Protein AF-A0A1Q8Q5B6-F1 (afdb_monomer)

Organism: NCBI:txid1714264

Secondary structure (DSSP, 8-state):
-EETTTTEE---STT-GGGSPPTT---EETTEES-SSS-----EEEEEE-TTS-EEEEEESSS-EEEEEEHHHHH-SSS-HHHHHHT-EEEEE--------

pLDDT: mean 85.92, std 14.35, range [30.59, 98.0]

InterPro domains:
  IPR011042 Six-bladed beta-propeller, TolB-like [G3DSA:2.120.10.30] (1-99)

Foldseek 3Di:
DADPVVRDDDDACVVQPQQWADPPQFDDDPNHGPDDPDGDTFGKDDWDAPPVRQKIWTGTPRFFWIKIAGVVLVPDPPNDRVNRSVRIDTDGTPDDPDDDD

Structure (mmCIF, N/CA/C/O backbone):
data_AF-A0A1Q8Q5B6-F1
#
_entry.id   AF-A0A1Q8Q5B6-F1
#
loop_
_atom_site.group_PDB
_atom_site.id
_atom_site.type_symbol
_atom_site.label_atom_id
_atom_site.label_alt_id
_atom_site.label_comp_id
_atom_site.label_asym_id
_atom_site.label_entity_id
_atom_site.label_seq_id
_atom_site.pdbx_PDB_ins_code
_atom_site.Cartn_x
_atom_site.Cartn_y
_atom_site.Cartn_z
_atom_site.occupancy
_atom_sit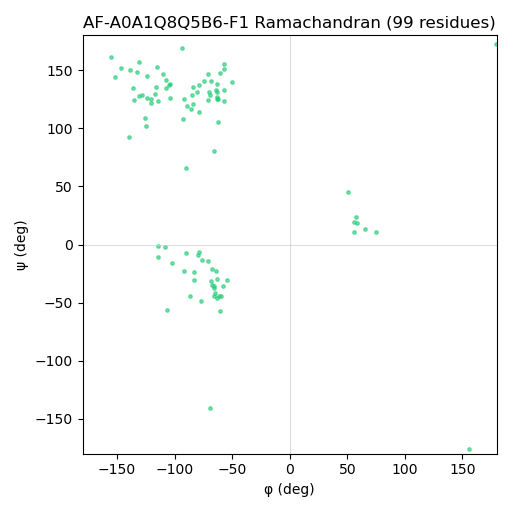e.B_iso_or_equiv
_atom_site.auth_seq_id
_atom_site.auth_comp_id
_atom_site.auth_asym_id
_atom_site.auth_atom_id
_atom_site.pdbx_PDB_model_num
ATOM 1 N N . MET A 1 1 ? -10.894 -2.709 2.391 1.00 93.12 1 MET A N 1
ATOM 2 C CA . MET A 1 1 ? -10.974 -2.860 3.858 1.00 93.12 1 MET A CA 1
ATOM 3 C C . MET A 1 1 ? -12.321 -3.435 4.239 1.00 93.12 1 MET A C 1
ATOM 5 O O . MET A 1 1 ? -13.343 -2.944 3.776 1.00 93.12 1 MET A O 1
ATOM 9 N N . TYR A 1 2 ? -12.329 -4.490 5.047 1.00 95.56 2 TYR A N 1
ATOM 10 C CA . TYR A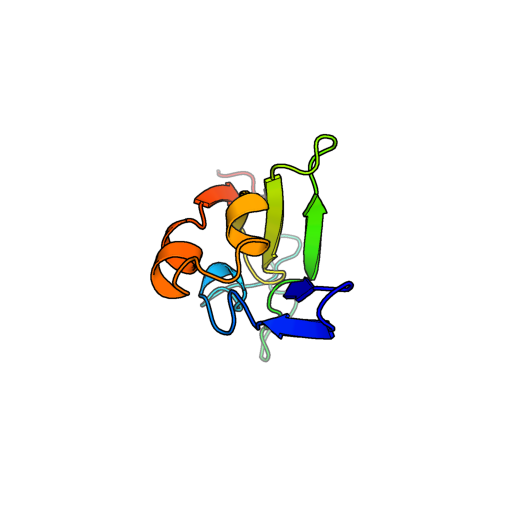 1 2 ? -13.556 -5.141 5.495 1.00 95.56 2 TYR A CA 1
ATOM 11 C C . TYR A 1 2 ? -13.594 -5.174 7.020 1.00 95.56 2 TYR A C 1
ATOM 13 O O . TYR A 1 2 ? -12.649 -5.630 7.660 1.00 95.56 2 TYR A O 1
ATOM 21 N N . ASN A 1 3 ? -14.677 -4.668 7.604 1.00 95.12 3 ASN A N 1
ATOM 22 C CA . ASN A 1 3 ? -14.900 -4.721 9.038 1.00 95.12 3 ASN A CA 1
ATOM 23 C C . ASN A 1 3 ? -15.705 -5.981 9.374 1.00 95.12 3 ASN A C 1
ATOM 25 O O . ASN A 1 3 ? -16.905 -6.057 9.117 1.00 95.12 3 ASN A O 1
ATOM 29 N N . MET A 1 4 ? -15.045 -6.962 9.990 1.00 94.81 4 MET A N 1
ATOM 30 C CA . MET A 1 4 ? -15.645 -8.261 10.312 1.00 94.81 4 MET A CA 1
ATOM 31 C C . MET A 1 4 ? -16.819 -8.177 11.298 1.00 94.81 4 MET A C 1
ATOM 33 O O . MET A 1 4 ? -17.710 -9.028 11.228 1.00 94.81 4 MET A O 1
ATOM 37 N N . LYS A 1 5 ? -16.820 -7.183 12.203 1.00 95.62 5 LYS A N 1
ATOM 38 C CA . LYS A 1 5 ? -17.852 -7.003 13.239 1.00 95.62 5 LYS A CA 1
ATOM 39 C C . LYS A 1 5 ? -19.121 -6.400 12.650 1.00 95.62 5 LYS A C 1
ATOM 41 O O . LYS A 1 5 ? -20.208 -6.911 12.875 1.00 95.62 5 LYS 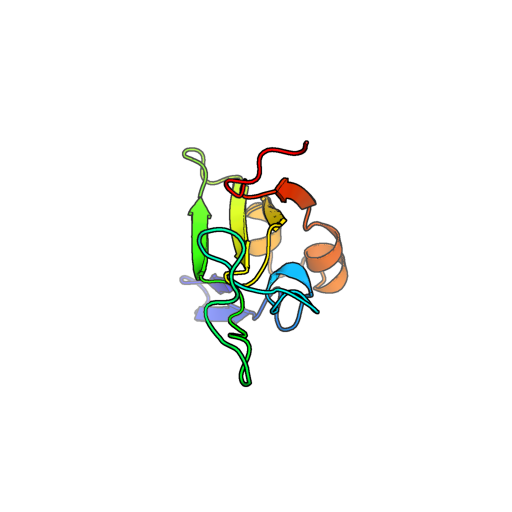A O 1
ATOM 46 N N . THR A 1 6 ? -18.971 -5.327 11.877 1.00 96.06 6 THR A N 1
ATOM 47 C CA . THR A 1 6 ? -20.108 -4.595 11.296 1.00 96.06 6 THR A CA 1
ATOM 48 C C . THR A 1 6 ? -20.519 -5.113 9.922 1.00 96.06 6 THR A C 1
ATOM 50 O O . THR A 1 6 ? -21.515 -4.649 9.377 1.00 96.06 6 THR A O 1
ATOM 53 N N . LYS A 1 7 ? -19.740 -6.035 9.340 1.00 96.75 7 LYS A N 1
ATOM 54 C CA . LYS A 1 7 ? -19.897 -6.563 7.975 1.00 96.75 7 LYS A CA 1
ATOM 55 C C . LYS A 1 7 ? -19.844 -5.484 6.888 1.00 96.75 7 LYS A C 1
ATOM 57 O O . LYS A 1 7 ? -20.256 -5.724 5.757 1.00 96.75 7 LYS A O 1
ATOM 62 N N . LYS A 1 8 ? -19.299 -4.306 7.204 1.00 96.50 8 LYS A N 1
ATOM 63 C CA . LYS A 1 8 ? -19.144 -3.205 6.251 1.00 96.50 8 LYS A CA 1
ATOM 64 C C . LYS A 1 8 ? -17.870 -3.373 5.433 1.00 96.50 8 LYS A C 1
ATOM 66 O O . LYS A 1 8 ? -16.795 -3.646 5.971 1.00 96.50 8 LYS A O 1
ATOM 71 N N . PHE A 1 9 ? -17.990 -3.149 4.133 1.00 95.94 9 PHE A N 1
ATOM 72 C CA . PHE A 1 9 ? -16.874 -3.095 3.201 1.00 95.94 9 PHE A CA 1
ATOM 73 C C . PHE A 1 9 ? -16.624 -1.652 2.764 1.00 95.94 9 PHE A C 1
ATOM 75 O O . PHE A 1 9 ? -17.561 -0.891 2.539 1.00 95.94 9 PHE A O 1
ATOM 82 N N . ARG A 1 10 ? -15.350 -1.294 2.619 1.00 94.88 10 ARG A N 1
ATOM 83 C CA . ARG A 1 10 ? -14.898 -0.029 2.046 1.00 94.88 10 ARG A CA 1
ATOM 84 C C . ARG A 1 10 ? -13.756 -0.300 1.078 1.00 94.88 10 ARG A C 1
ATOM 86 O O . ARG A 1 10 ? -12.740 -0.887 1.463 1.00 94.88 10 ARG A O 1
ATOM 93 N N . ARG A 1 11 ? -13.901 0.150 -0.166 1.00 95.31 11 ARG A N 1
ATOM 94 C CA . ARG A 1 11 ? -12.813 0.134 -1.147 1.00 95.31 11 ARG A CA 1
ATOM 95 C C . ARG A 1 11 ? -11.899 1.335 -0.890 1.00 95.31 11 ARG A C 1
ATOM 97 O O . ARG A 1 11 ? -12.387 2.443 -0.702 1.00 95.31 11 ARG A O 1
ATOM 104 N N . VAL A 1 12 ? -10.593 1.099 -0.824 1.00 95.25 12 VAL A N 1
ATOM 105 C CA . VAL A 1 12 ? -9.567 2.114 -0.530 1.00 95.25 12 VAL A CA 1
ATOM 106 C C . VAL A 1 12 ? -8.444 1.977 -1.548 1.00 95.25 12 VAL A C 1
ATOM 108 O O . VAL A 1 12 ? -8.206 0.867 -2.019 1.00 95.25 12 VAL A O 1
ATOM 111 N N . LEU A 1 13 ? -7.785 3.089 -1.888 1.00 94.06 13 LEU A N 1
ATOM 112 C CA . LEU A 1 13 ? -6.692 3.146 -2.875 1.00 94.06 13 LEU A CA 1
ATOM 113 C C . LEU A 1 13 ? -7.051 2.598 -4.272 1.00 94.06 13 LEU A C 1
ATOM 115 O O . LEU A 1 13 ? -6.171 2.283 -5.075 1.00 94.06 13 LEU A O 1
ATOM 119 N N . ASP A 1 14 ? -8.345 2.509 -4.578 1.00 92.31 14 ASP A N 1
ATOM 120 C CA . ASP A 1 14 ? -8.825 2.142 -5.906 1.00 92.31 14 ASP A CA 1
ATOM 121 C C . ASP A 1 14 ? -8.389 3.185 -6.927 1.00 92.31 14 ASP A C 1
ATOM 123 O O . ASP A 1 14 ? -8.556 4.383 -6.693 1.00 92.31 14 ASP A O 1
ATOM 127 N N . ARG A 1 15 ? -7.813 2.715 -8.038 1.00 91.25 15 ARG A N 1
ATOM 128 C CA . ARG A 1 15 ? -7.265 3.553 -9.116 1.00 91.25 15 ARG A CA 1
ATOM 129 C C . ARG A 1 15 ? -6.216 4.579 -8.665 1.00 91.25 15 ARG A C 1
ATOM 131 O O . ARG A 1 15 ? -5.849 5.455 -9.445 1.00 91.25 15 ARG A O 1
ATOM 138 N N . HIS A 1 16 ? -5.733 4.492 -7.427 1.00 93.56 16 HIS A N 1
ATOM 139 C CA . HIS A 1 16 ? -4.687 5.368 -6.924 1.00 93.56 16 HIS A CA 1
ATOM 140 C C . HIS A 1 16 ? -3.378 5.049 -7.646 1.00 93.56 16 HIS A C 1
ATOM 142 O O . HIS A 1 16 ? -3.077 3.880 -7.868 1.00 93.56 16 HIS A O 1
ATOM 148 N 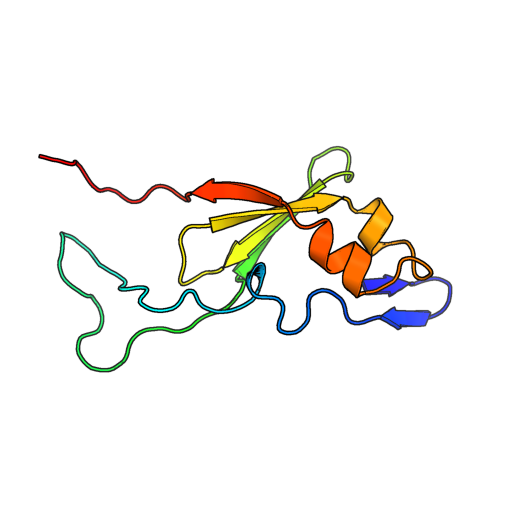N . TYR A 1 17 ? -2.581 6.060 -7.997 1.00 90.94 17 TYR A N 1
ATOM 149 C CA . TYR A 1 17 ? -1.380 5.869 -8.823 1.00 90.94 17 TYR A CA 1
ATOM 150 C C . TYR A 1 17 ? -0.405 4.825 -8.245 1.00 90.94 17 TYR A C 1
ATOM 152 O O . TYR A 1 17 ? 0.257 4.122 -9.000 1.00 90.94 17 TYR A O 1
ATOM 160 N N . SER A 1 18 ? -0.354 4.679 -6.914 1.00 91.38 18 SER A N 1
ATOM 161 C CA . SER A 1 18 ? 0.505 3.700 -6.234 1.00 91.38 18 SER A CA 1
ATOM 162 C C . SER A 1 18 ? 0.065 2.241 -6.409 1.00 91.38 18 SER A C 1
ATOM 164 O O . SER A 1 18 ? 0.828 1.332 -6.092 1.00 91.38 18 SER A O 1
ATOM 166 N N . THR A 1 19 ? -1.160 1.999 -6.885 1.00 91.12 19 THR A N 1
ATOM 167 C CA . THR A 1 19 ? -1.714 0.660 -7.140 1.00 91.12 19 THR A CA 1
ATOM 168 C C . THR A 1 19 ? -1.835 0.342 -8.630 1.00 91.12 19 THR A C 1
ATOM 170 O O . THR A 1 19 ? -2.246 -0.764 -8.982 1.00 91.12 19 THR A O 1
ATOM 173 N N . GLN A 1 20 ? -1.489 1.296 -9.502 1.00 89.00 20 GLN A N 1
ATOM 174 C CA . GLN A 1 20 ? -1.520 1.133 -10.955 1.00 89.00 20 GLN A CA 1
ATOM 175 C C . GLN A 1 20 ? -0.160 0.680 -11.500 1.00 89.00 20 GLN A C 1
ATOM 177 O O . GLN A 1 20 ? 0.854 0.685 -10.797 1.00 89.00 20 GLN A O 1
ATOM 182 N N . ASP A 1 21 ? -0.145 0.283 -12.770 1.00 82.62 21 ASP A N 1
ATOM 183 C CA . ASP A 1 21 ? 1.089 0.088 -13.519 1.00 82.62 21 ASP A CA 1
ATOM 184 C C . ASP A 1 21 ? 1.884 1.400 -13.611 1.00 82.62 21 ASP A C 1
ATOM 186 O O . ASP A 1 21 ? 1.324 2.497 -13.635 1.00 82.62 21 ASP A O 1
ATOM 190 N N . PHE A 1 22 ? 3.213 1.301 -13.644 1.00 79.19 22 PHE A N 1
ATOM 191 C CA . PHE A 1 22 ? 4.071 2.463 -13.825 1.00 79.19 22 PHE A 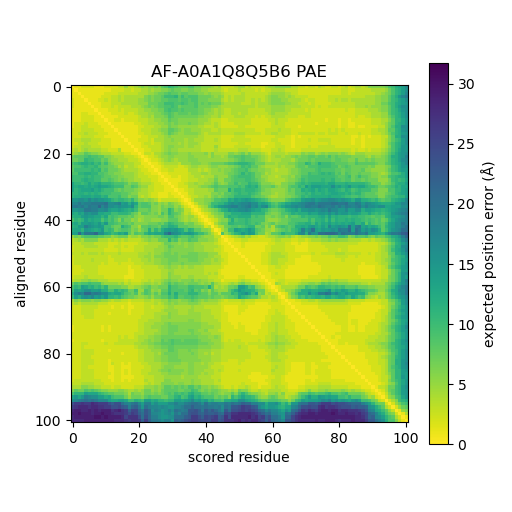CA 1
ATOM 192 C C . PHE A 1 22 ? 4.215 2.776 -15.324 1.00 79.19 22 PHE A C 1
ATOM 194 O O . PHE A 1 22 ? 4.711 1.924 -16.074 1.00 79.19 22 PHE A O 1
ATOM 201 N N . PRO A 1 23 ? 3.821 3.979 -15.784 1.00 77.31 23 PRO A N 1
ATOM 202 C CA . PRO A 1 23 ? 3.943 4.346 -17.188 1.00 77.31 23 PRO A CA 1
ATOM 203 C C . PRO A 1 23 ? 5.388 4.240 -17.682 1.00 77.31 23 PRO A C 1
ATOM 205 O O . PRO A 1 23 ? 6.318 4.712 -17.032 1.00 77.31 23 PRO A O 1
ATOM 208 N N . GLY A 1 24 ? 5.577 3.617 -18.847 1.00 77.50 24 GLY A N 1
ATOM 209 C CA . GLY A 1 24 ? 6.899 3.465 -19.459 1.00 77.50 24 GLY A CA 1
ATOM 210 C C . GLY A 1 24 ? 7.795 2.408 -18.806 1.00 77.50 24 GLY A C 1
ATOM 211 O O . GLY A 1 24 ? 8.977 2.343 -19.131 1.00 77.50 24 GLY A O 1
ATOM 212 N N . PHE A 1 25 ? 7.272 1.569 -17.905 1.00 79.44 25 PHE A N 1
ATOM 213 C CA . PHE A 1 25 ? 8.034 0.435 -17.389 1.00 79.44 25 PHE A CA 1
ATOM 214 C C . PHE A 1 25 ? 8.384 -0.555 -18.511 1.00 79.44 25 PHE A C 1
ATOM 216 O O . PHE A 1 25 ? 7.503 -1.078 -19.195 1.00 79.44 25 PHE A O 1
ATOM 223 N N . VAL A 1 26 ? 9.678 -0.844 -18.652 1.00 80.44 26 VAL A N 1
ATOM 224 C CA . VAL A 1 26 ? 10.209 -1.891 -19.529 1.00 80.44 26 VAL A CA 1
ATOM 225 C C . VAL A 1 26 ? 10.841 -2.956 -18.643 1.00 80.44 26 VAL A C 1
ATOM 227 O O . VAL A 1 26 ? 11.695 -2.654 -17.809 1.00 80.44 26 VAL A O 1
ATOM 230 N N . PHE A 1 27 ? 10.384 -4.198 -18.795 1.00 79.31 27 PHE A N 1
ATOM 231 C CA . PHE A 1 27 ? 10.978 -5.334 -18.102 1.00 79.31 27 PHE A CA 1
ATOM 232 C C . PHE A 1 27 ? 12.160 -5.856 -18.913 1.00 79.31 27 PHE A C 1
ATOM 234 O O . PHE A 1 27 ? 11.977 -6.318 -20.043 1.00 79.31 27 PHE A O 1
ATOM 241 N N . GLU A 1 28 ? 13.355 -5.776 -18.336 1.00 82.50 28 GLU A N 1
ATOM 242 C CA . GLU A 1 28 ? 14.609 -6.110 -19.004 1.00 82.50 28 GLU A CA 1
ATOM 243 C C . GLU A 1 28 ? 15.388 -7.173 -18.232 1.00 82.50 28 GLU A C 1
ATOM 245 O O . GLU A 1 28 ? 15.389 -7.194 -17.001 1.00 82.50 28 GLU A O 1
ATOM 250 N N . ILE A 1 29 ? 16.067 -8.039 -18.980 1.00 81.06 29 ILE A N 1
ATOM 251 C CA . ILE A 1 29 ? 17.068 -8.986 -18.482 1.00 81.06 29 ILE A CA 1
ATOM 252 C C . ILE A 1 29 ? 18.307 -8.783 -19.356 1.00 81.06 29 ILE A C 1
ATOM 254 O O . ILE A 1 29 ? 18.185 -8.744 -20.580 1.00 81.06 29 ILE A O 1
ATOM 258 N N . ASP A 1 30 ? 19.477 -8.594 -18.745 1.00 84.69 30 ASP A N 1
ATOM 259 C CA . ASP A 1 30 ? 20.735 -8.276 -19.442 1.00 84.69 30 ASP A CA 1
ATOM 260 C C . ASP A 1 30 ? 20.607 -7.104 -20.437 1.00 84.69 30 ASP A C 1
ATOM 262 O O . ASP A 1 30 ? 21.065 -7.180 -21.580 1.00 84.69 30 ASP A O 1
ATOM 266 N N . ASN A 1 31 ? 19.939 -6.021 -20.014 1.00 81.75 31 ASN A N 1
ATOM 267 C CA . ASN A 1 31 ? 19.654 -4.825 -20.824 1.00 81.75 31 ASN A CA 1
ATOM 268 C C . ASN A 1 31 ? 18.867 -5.108 -22.118 1.00 81.75 31 ASN A C 1
ATOM 270 O O . ASN A 1 31 ? 18.947 -4.353 -23.089 1.00 81.75 31 ASN A O 1
ATOM 274 N N . LYS A 1 32 ? 18.126 -6.221 -22.168 1.00 83.38 32 LYS A N 1
ATOM 275 C CA . LYS A 1 32 ? 17.255 -6.568 -23.292 1.00 83.38 32 LYS A CA 1
ATOM 276 C C . LYS A 1 32 ? 15.806 -6.628 -22.823 1.00 83.38 32 LYS A C 1
ATOM 278 O O . LYS A 1 32 ? 15.520 -7.340 -21.857 1.00 83.38 32 LYS A O 1
ATOM 283 N N . PRO A 1 33 ? 14.874 -5.957 -23.519 1.00 84.38 33 PRO A N 1
ATOM 284 C CA . PRO A 1 33 ? 13.462 -6.044 -23.191 1.00 84.38 33 PRO A CA 1
ATOM 285 C C . PRO A 1 33 ? 12.971 -7.476 -23.388 1.00 84.38 33 PRO A C 1
ATOM 287 O O . PRO A 1 33 ? 13.129 -8.066 -24.460 1.00 84.38 33 PRO A O 1
ATOM 290 N N . VAL A 1 34 ? 12.343 -8.028 -22.352 1.00 84.12 34 VAL A N 1
ATOM 291 C CA . VAL A 1 34 ? 11.751 -9.373 -22.390 1.00 84.12 34 VAL A CA 1
ATOM 292 C C . VAL A 1 34 ? 10.539 -9.402 -23.328 1.00 84.12 34 VAL A C 1
ATOM 294 O O . VAL A 1 34 ? 10.289 -10.403 -23.997 1.00 84.12 34 VAL A O 1
ATOM 297 N N . PHE A 1 35 ? 9.818 -8.282 -23.440 1.00 82.00 35 PHE A N 1
ATOM 298 C CA . PHE A 1 35 ? 8.664 -8.124 -24.325 1.00 82.00 35 PHE A CA 1
ATOM 299 C C . PHE A 1 35 ? 8.907 -6.988 -25.317 1.00 82.00 35 PHE A C 1
ATOM 301 O O . PHE A 1 35 ? 9.128 -5.853 -24.904 1.00 82.00 35 PHE A O 1
ATOM 308 N N . LYS A 1 36 ? 8.848 -7.288 -26.621 1.00 72.81 36 LYS A N 1
ATOM 309 C CA . LYS A 1 36 ? 9.121 -6.312 -27.693 1.00 72.81 36 LYS A CA 1
ATOM 310 C C . LYS A 1 36 ? 7.891 -5.496 -28.100 1.00 72.81 36 LYS A C 1
ATOM 312 O O . LYS A 1 36 ? 7.981 -4.280 -28.195 1.00 72.81 36 LYS A O 1
ATOM 317 N N . ASP A 1 37 ? 6.738 -6.152 -28.252 1.00 79.00 37 ASP A N 1
ATOM 318 C CA . ASP A 1 37 ? 5.542 -5.520 -28.845 1.00 79.00 37 ASP A CA 1
ATOM 319 C C . ASP A 1 37 ? 4.367 -5.374 -27.864 1.00 79.00 37 ASP A C 1
ATOM 321 O O . ASP A 1 37 ? 3.365 -4.725 -28.163 1.00 79.00 37 ASP A O 1
ATOM 325 N N . ARG A 1 38 ? 4.456 -6.003 -26.683 1.00 76.12 38 ARG A N 1
ATOM 326 C CA . ARG A 1 38 ? 3.403 -5.988 -25.656 1.00 76.12 38 ARG A CA 1
ATOM 327 C C . ARG A 1 38 ? 4.002 -5.853 -24.255 1.00 76.12 38 ARG A C 1
ATOM 329 O O . ARG A 1 38 ? 4.336 -6.872 -23.655 1.00 76.12 38 ARG A O 1
ATOM 336 N N . PRO A 1 39 ? 4.148 -4.627 -23.725 1.00 71.50 39 PRO A N 1
ATOM 337 C CA . PRO A 1 39 ? 4.656 -4.439 -22.373 1.00 71.50 39 PRO A CA 1
ATOM 338 C C . PRO A 1 39 ? 3.703 -5.071 -21.353 1.00 71.50 39 PRO A C 1
ATOM 340 O O . PRO A 1 39 ? 2.481 -4.936 -21.464 1.00 71.50 39 PRO A O 1
ATOM 343 N N . ILE A 1 40 ? 4.262 -5.745 -20.345 1.00 75.44 40 ILE A N 1
ATOM 344 C CA . ILE A 1 40 ? 3.487 -6.191 -19.185 1.00 75.44 40 ILE A CA 1
ATOM 345 C C . ILE A 1 40 ? 2.972 -4.947 -18.456 1.00 75.44 40 ILE A C 1
ATOM 347 O O . ILE A 1 40 ? 3.733 -4.019 -18.190 1.00 75.44 40 ILE A O 1
ATOM 351 N N . ARG A 1 41 ? 1.684 -4.958 -18.104 1.00 71.94 41 ARG A N 1
ATOM 352 C CA . ARG A 1 41 ? 1.044 -3.972 -17.227 1.00 71.94 41 ARG A CA 1
ATOM 353 C C . ARG A 1 41 ? 0.373 -4.716 -16.088 1.00 71.94 41 ARG A C 1
ATOM 355 O O . ARG A 1 41 ? -0.670 -5.335 -16.289 1.00 71.94 41 ARG A O 1
ATOM 362 N N . ILE A 1 42 ? 0.999 -4.714 -14.919 1.00 68.88 42 ILE A N 1
ATOM 363 C CA . ILE A 1 42 ? 0.459 -5.357 -13.722 1.00 68.88 42 ILE A CA 1
ATOM 364 C C . ILE A 1 42 ? 0.551 -4.340 -12.583 1.00 68.88 42 ILE A C 1
ATOM 366 O O . ILE A 1 42 ? 1.613 -3.768 -12.340 1.00 68.88 42 ILE A O 1
ATOM 370 N N . GLY A 1 43 ? -0.579 -4.111 -11.908 1.00 70.44 43 GLY A N 1
ATOM 371 C CA . GLY A 1 43 ? -0.681 -3.229 -10.742 1.00 70.44 43 GLY A CA 1
ATOM 372 C C . GLY A 1 43 ? 0.042 -3.800 -9.517 1.00 70.44 43 GLY A C 1
ATOM 373 O O . GLY A 1 43 ? 1.120 -4.370 -9.630 1.00 70.44 43 GLY A O 1
ATOM 374 N N . ALA A 1 44 ? -0.517 -3.653 -8.320 1.00 71.44 44 ALA A N 1
ATOM 375 C CA . ALA A 1 44 ? 0.106 -4.191 -7.105 1.00 71.44 44 ALA A CA 1
ATOM 376 C C . ALA A 1 44 ? 0.068 -5.736 -7.022 1.00 71.44 44 ALA A C 1
ATOM 378 O O . ALA A 1 44 ? -1.004 -6.315 -7.172 1.00 71.44 44 ALA A O 1
ATOM 379 N N . ASP A 1 45 ? 1.209 -6.380 -6.728 1.00 71.94 45 ASP A N 1
ATOM 380 C CA . ASP A 1 45 ? 1.286 -7.807 -6.305 1.00 71.94 45 ASP A CA 1
ATOM 381 C C . ASP A 1 45 ? 1.599 -7.891 -4.819 1.00 71.94 45 ASP A C 1
ATOM 383 O O . ASP A 1 45 ? 0.918 -8.546 -4.035 1.00 71.94 45 ASP A O 1
ATOM 387 N N . GLY A 1 46 ? 2.720 -7.260 -4.452 1.00 83.62 46 GLY A N 1
ATOM 388 C CA . GLY A 1 46 ? 3.358 -7.490 -3.176 1.00 83.62 46 GLY A CA 1
ATOM 389 C C . GLY A 1 46 ? 2.733 -6.615 -2.116 1.00 83.62 46 GLY A C 1
ATOM 390 O O . GLY A 1 46 ? 2.645 -5.397 -2.277 1.00 83.62 46 GLY A O 1
ATOM 391 N N . ILE A 1 47 ? 2.348 -7.247 -1.015 1.00 92.25 47 ILE A N 1
ATOM 392 C CA . ILE A 1 47 ? 1.868 -6.586 0.187 1.00 92.25 47 ILE A CA 1
ATOM 393 C C . ILE A 1 47 ? 2.518 -7.248 1.399 1.00 92.25 47 ILE A C 1
ATOM 395 O O . ILE A 1 47 ? 2.600 -8.472 1.487 1.00 92.25 47 ILE A O 1
ATOM 399 N N . ALA A 1 48 ? 3.000 -6.439 2.331 1.00 94.81 48 ALA A N 1
ATOM 400 C CA . ALA A 1 48 ? 3.582 -6.896 3.580 1.00 94.81 48 ALA A CA 1
ATOM 401 C C . ALA A 1 48 ? 3.109 -5.999 4.719 1.00 94.81 48 ALA A C 1
ATOM 403 O O . ALA A 1 48 ? 2.833 -4.816 4.535 1.00 94.81 48 ALA A O 1
ATOM 404 N N . LEU A 1 49 ? 3.009 -6.566 5.912 1.00 97.06 49 LEU A N 1
ATOM 405 C CA . LEU A 1 49 ? 2.615 -5.852 7.115 1.00 97.06 49 LEU A CA 1
ATOM 406 C C . LEU A 1 49 ? 3.794 -5.873 8.087 1.00 97.06 49 LEU A C 1
ATOM 408 O O . LEU A 1 49 ? 4.416 -6.923 8.260 1.00 97.06 49 LEU A O 1
ATOM 412 N N . SER A 1 50 ? 4.106 -4.739 8.715 1.00 97.19 50 SER A N 1
ATOM 413 C CA . SER A 1 50 ? 5.107 -4.697 9.785 1.00 97.19 50 SER A CA 1
ATOM 414 C C . SER A 1 50 ? 4.737 -5.650 10.928 1.00 97.19 50 SER A C 1
ATOM 416 O O . SER A 1 50 ? 3.564 -5.961 11.151 1.00 97.19 50 SER A O 1
ATOM 418 N N . ALA A 1 51 ? 5.735 -6.100 11.692 1.00 97.69 51 ALA A N 1
ATOM 419 C CA . ALA A 1 51 ? 5.522 -7.025 12.810 1.00 97.69 51 ALA A CA 1
ATOM 420 C C . ALA A 1 51 ? 4.553 -6.466 13.874 1.00 97.69 51 ALA A C 1
ATOM 422 O O . ALA A 1 51 ? 3.738 -7.204 14.432 1.00 97.69 51 ALA A O 1
ATOM 423 N N . ASP A 1 52 ? 4.597 -5.152 14.106 1.00 97.88 52 ASP A N 1
ATOM 424 C CA . ASP A 1 52 ? 3.690 -4.423 15.001 1.00 97.88 52 ASP A CA 1
ATOM 425 C C . ASP A 1 52 ? 2.305 -4.132 14.389 1.00 97.88 52 ASP A C 1
ATOM 427 O O . ASP A 1 52 ? 1.397 -3.687 15.090 1.00 97.88 52 ASP A O 1
ATOM 431 N N . ARG A 1 53 ? 2.109 -4.443 13.100 1.00 97.00 53 ARG A N 1
ATOM 432 C CA . ARG A 1 53 ? 0.885 -4.218 12.315 1.00 97.00 53 ARG A CA 1
ATOM 433 C C . ARG A 1 53 ? 0.518 -2.751 12.083 1.00 97.00 53 ARG A C 1
ATOM 435 O O . ARG A 1 53 ? -0.605 -2.472 11.651 1.00 97.00 53 ARG A O 1
ATOM 442 N N . LEU A 1 54 ? 1.427 -1.819 12.347 1.00 97.94 54 LEU A N 1
ATOM 443 C CA . LEU A 1 54 ? 1.173 -0.388 12.190 1.00 97.94 54 LEU A CA 1
ATOM 444 C C . LEU A 1 54 ? 1.370 0.090 10.747 1.00 97.94 54 LEU A C 1
ATOM 446 O O . LEU A 1 54 ? 0.630 0.957 10.294 1.00 97.94 54 LEU A O 1
ATOM 450 N N . THR A 1 55 ? 2.265 -0.542 9.987 1.00 98.00 55 THR A N 1
ATOM 451 C CA . THR A 1 55 ? 2.621 -0.106 8.632 1.00 98.00 55 THR A CA 1
ATOM 452 C C . THR A 1 55 ? 2.324 -1.186 7.606 1.00 98.00 55 THR A C 1
ATOM 454 O O . THR A 1 55 ? 2.822 -2.311 7.695 1.00 98.00 55 THR A O 1
ATOM 457 N N . LEU A 1 56 ? 1.538 -0.827 6.593 1.00 97.00 56 LEU A N 1
ATOM 458 C CA . LEU A 1 56 ? 1.353 -1.633 5.396 1.00 97.00 56 LEU A CA 1
ATOM 459 C C . LEU A 1 56 ? 2.363 -1.204 4.332 1.00 97.00 56 LEU A C 1
ATOM 461 O O . LEU A 1 56 ? 2.388 -0.035 3.956 1.00 97.00 56 LEU A O 1
ATOM 465 N N . TYR A 1 57 ? 3.136 -2.152 3.819 1.00 95.44 57 TYR A N 1
ATOM 466 C CA . TYR A 1 57 ? 4.045 -1.993 2.689 1.00 95.44 57 TYR A CA 1
ATOM 467 C C . TYR A 1 57 ? 3.428 -2.631 1.456 1.00 95.44 57 TYR A C 1
ATOM 469 O O . TYR A 1 57 ? 2.870 -3.726 1.539 1.00 95.44 57 TYR A O 1
ATOM 477 N N . TYR A 1 58 ? 3.546 -1.979 0.308 1.00 93.69 58 TYR A N 1
ATOM 478 C CA . TYR A 1 58 ? 3.120 -2.554 -0.962 1.00 93.69 58 TYR A CA 1
ATOM 479 C C . TYR A 1 58 ? 3.875 -1.929 -2.131 1.00 93.69 58 TYR A C 1
ATOM 481 O O . TYR A 1 58 ? 4.469 -0.858 -2.007 1.00 93.69 58 TYR A O 1
ATOM 489 N N . PHE A 1 59 ? 3.864 -2.602 -3.276 1.00 89.94 59 PHE A N 1
ATOM 490 C CA . PHE A 1 59 ? 4.509 -2.109 -4.490 1.00 89.94 59 PHE A CA 1
ATOM 491 C C . PHE A 1 59 ? 3.741 -2.531 -5.739 1.00 89.94 59 PHE A C 1
ATOM 493 O O . PHE A 1 59 ? 3.121 -3.598 -5.762 1.00 89.94 59 PHE A O 1
ATOM 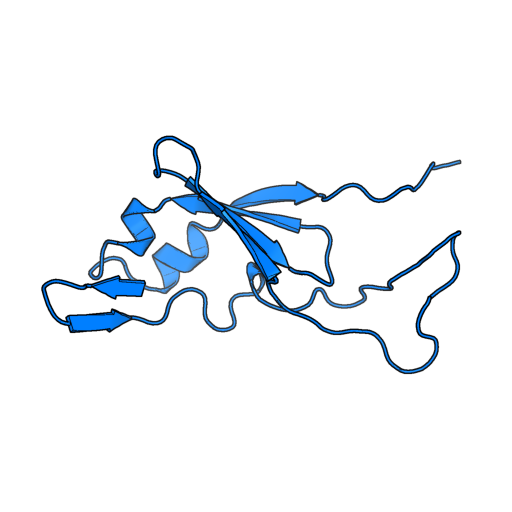500 N N . GLN A 1 60 ? 3.838 -1.740 -6.810 1.00 85.12 60 GLN A N 1
ATOM 501 C CA . GLN A 1 60 ? 3.387 -2.174 -8.132 1.00 85.12 60 GLN A CA 1
ATOM 502 C C . GLN A 1 60 ? 4.365 -3.185 -8.745 1.00 85.12 60 GLN A C 1
ATOM 504 O O . GLN A 1 60 ? 5.581 -3.037 -8.611 1.00 85.12 60 GLN A O 1
ATOM 509 N N . VAL A 1 61 ? 3.864 -4.215 -9.425 1.00 75.50 61 VAL A N 1
ATOM 510 C CA . VAL A 1 61 ? 4.668 -5.219 -10.141 1.00 75.50 61 VAL A CA 1
ATOM 511 C C . VAL A 1 61 ? 5.499 -4.543 -11.210 1.00 75.50 61 VAL A C 1
ATOM 513 O O . VAL A 1 61 ? 6.727 -4.618 -11.182 1.00 75.50 61 VAL A O 1
ATOM 516 N N . THR A 1 62 ? 4.831 -3.831 -12.117 1.00 70.44 62 THR A N 1
ATOM 517 C CA . THR A 1 62 ? 5.473 -3.152 -13.241 1.00 70.44 62 THR A CA 1
ATOM 518 C C . THR A 1 62 ? 5.854 -1.747 -12.838 1.00 70.44 62 THR A C 1
ATOM 520 O O . THR A 1 62 ? 5.278 -0.774 -13.309 1.00 70.44 62 THR A O 1
ATOM 523 N N . GLY A 1 63 ? 6.783 -1.644 -11.900 1.00 72.06 63 GLY A N 1
ATOM 524 C CA . GLY A 1 63 ? 7.322 -0.386 -11.427 1.00 72.06 63 GLY A CA 1
ATOM 525 C C . GLY A 1 63 ? 8.345 -0.613 -10.335 1.00 72.06 63 GLY A C 1
ATOM 526 O O . GLY A 1 63 ? 8.567 -1.733 -9.868 1.00 72.06 63 GLY A O 1
ATOM 527 N N . ARG A 1 64 ? 8.995 0.479 -9.959 1.00 75.75 64 ARG A N 1
ATOM 528 C CA . ARG A 1 64 ? 10.116 0.454 -9.027 1.00 75.75 64 ARG A CA 1
ATOM 529 C C . ARG A 1 64 ? 9.721 0.900 -7.628 1.00 75.75 64 ARG A C 1
ATOM 531 O O . ARG A 1 64 ? 10.425 0.592 -6.690 1.00 75.75 64 ARG A O 1
ATOM 538 N N . ASN A 1 65 ? 8.579 1.543 -7.457 1.00 86.94 65 ASN A N 1
ATOM 539 C CA . ASN A 1 65 ? 8.276 2.241 -6.217 1.00 86.94 65 ASN A CA 1
ATOM 540 C C . ASN A 1 65 ? 7.826 1.281 -5.106 1.00 86.94 65 ASN A C 1
ATOM 542 O O . ASN A 1 65 ? 7.028 0.369 -5.325 1.00 86.94 65 ASN A O 1
ATOM 546 N N . LEU A 1 66 ? 8.338 1.513 -3.901 1.00 91.44 66 LEU A N 1
ATOM 547 C CA . LEU A 1 66 ? 7.874 0.916 -2.658 1.00 91.44 66 LEU A CA 1
ATOM 548 C C . LEU A 1 66 ? 7.065 1.964 -1.897 1.00 91.44 66 LEU A C 1
ATOM 550 O O . LEU A 1 66 ? 7.546 3.073 -1.646 1.00 91.44 66 LEU A O 1
ATOM 554 N N . TYR A 1 67 ? 5.840 1.602 -1.530 1.00 94.94 67 TYR A N 1
ATOM 555 C CA . TYR A 1 67 ? 4.906 2.482 -0.847 1.00 94.94 67 TYR A CA 1
ATOM 556 C C . TYR A 1 67 ? 4.573 1.990 0.553 1.00 94.94 67 TYR A C 1
ATOM 558 O O . TYR A 1 67 ? 4.575 0.785 0.821 1.00 94.94 67 TYR A O 1
ATOM 566 N N . THR A 1 68 ? 4.220 2.932 1.427 1.00 97.06 68 THR A N 1
ATOM 567 C CA . THR A 1 68 ? 3.683 2.646 2.757 1.00 97.06 68 THR A CA 1
ATOM 568 C C . THR A 1 68 ? 2.420 3.434 3.066 1.00 97.06 68 THR A C 1
ATOM 570 O O . THR A 1 68 ? 2.150 4.481 2.473 1.00 97.06 68 THR A O 1
ATOM 573 N N . ILE A 1 69 ? 1.627 2.908 3.999 1.00 97.81 69 ILE A N 1
ATOM 574 C CA . ILE A 1 69 ? 0.490 3.597 4.613 1.00 97.81 69 ILE A CA 1
ATOM 575 C C . ILE A 1 69 ? 0.254 3.067 6.036 1.00 97.81 69 ILE A C 1
ATOM 577 O O . ILE A 1 69 ? 0.428 1.873 6.296 1.00 97.81 69 ILE A O 1
ATOM 581 N N . ASP A 1 70 ? -0.157 3.949 6.950 1.00 97.94 70 ASP A N 1
ATOM 582 C CA . ASP A 1 70 ? -0.540 3.582 8.318 1.00 97.94 70 ASP A CA 1
ATOM 583 C C . ASP A 1 70 ? -1.855 2.782 8.311 1.00 97.94 70 ASP A C 1
ATOM 585 O O . ASP A 1 70 ? -2.873 3.194 7.738 1.00 97.94 70 ASP A O 1
ATOM 589 N N . THR A 1 71 ? -1.863 1.620 8.965 1.00 97.25 71 THR A N 1
ATOM 590 C CA . THR A 1 71 ? -3.062 0.781 9.036 1.00 97.25 71 THR A CA 1
ATOM 591 C C . THR A 1 71 ? -4.188 1.401 9.852 1.00 97.25 71 THR A C 1
ATOM 593 O O . THR A 1 71 ? -5.337 0.993 9.678 1.00 97.25 71 THR A O 1
ATOM 596 N N . ALA A 1 72 ? -3.911 2.350 10.748 1.00 96.94 72 ALA A N 1
ATOM 597 C CA . ALA A 1 72 ? -4.929 3.093 11.480 1.00 96.94 72 ALA A CA 1
ATOM 598 C C . ALA A 1 72 ? -5.848 3.856 10.517 1.00 96.94 72 ALA A C 1
ATOM 600 O O . ALA A 1 72 ? -7.067 3.734 10.627 1.00 96.94 72 ALA A O 1
ATOM 601 N N . LEU A 1 73 ? -5.277 4.519 9.505 1.00 96.88 73 LEU A N 1
ATOM 602 C CA . LEU A 1 73 ? -6.032 5.239 8.471 1.00 96.88 73 LEU A CA 1
ATOM 603 C C . LEU A 1 73 ? -6.860 4.289 7.599 1.00 96.88 73 LEU A C 1
ATOM 605 O O . LEU A 1 73 ? -7.993 4.590 7.238 1.00 96.88 73 LEU A O 1
ATOM 609 N N . LEU A 1 74 ? -6.324 3.103 7.293 1.00 95.44 74 LEU A N 1
ATOM 610 C CA . LEU A 1 74 ? -7.063 2.077 6.550 1.00 95.44 74 LEU A CA 1
ATOM 611 C C . LEU A 1 74 ? -8.242 1.503 7.356 1.00 95.44 74 LEU A C 1
ATOM 613 O O . LEU A 1 74 ? -9.266 1.115 6.786 1.00 95.44 74 LEU A O 1
ATOM 617 N N . ARG A 1 75 ? -8.086 1.378 8.678 1.00 94.31 75 ARG A N 1
ATOM 618 C CA . ARG A 1 75 ? -9.090 0.793 9.579 1.00 94.31 75 ARG A CA 1
ATOM 619 C C . ARG A 1 75 ? -10.160 1.789 10.001 1.00 94.31 75 ARG A C 1
ATOM 621 O O . ARG A 1 75 ? -11.259 1.353 10.346 1.00 94.31 75 ARG A O 1
ATOM 628 N N . ASP A 1 76 ? -9.864 3.081 9.961 1.00 95.56 76 ASP A N 1
ATOM 629 C CA . ASP A 1 76 ? -10.844 4.119 10.226 1.00 95.56 76 ASP A CA 1
ATOM 630 C C . ASP A 1 76 ? -11.741 4.362 9.000 1.00 95.56 76 ASP A C 1
ATOM 632 O O . ASP A 1 76 ? -11.327 4.820 7.935 1.00 95.56 76 ASP A O 1
ATOM 636 N N . PHE A 1 77 ? -13.024 4.039 9.147 1.00 95.38 77 PHE A N 1
ATOM 637 C CA . PHE A 1 77 ? -14.015 4.228 8.087 1.00 95.38 77 PHE A CA 1
ATOM 638 C C . PHE A 1 77 ? -14.495 5.684 7.989 1.00 95.38 77 PHE A C 1
ATOM 640 O O . PHE A 1 77 ? -15.187 6.007 7.026 1.00 95.38 77 PHE A O 1
ATOM 647 N N . HIS A 1 78 ? -14.122 6.544 8.941 1.00 95.19 78 HIS A N 1
ATOM 648 C CA . HIS A 1 78 ? -14.473 7.962 8.958 1.00 95.19 78 HIS A CA 1
ATOM 649 C C . HIS A 1 78 ? -13.430 8.850 8.272 1.00 95.19 78 HIS A C 1
ATOM 651 O O . HIS A 1 78 ? -13.788 9.919 7.784 1.00 95.19 78 HIS A O 1
ATOM 657 N N . THR A 1 79 ? -12.176 8.400 8.163 1.00 96.44 79 THR A N 1
ATOM 658 C CA . THR A 1 79 ? -11.130 9.094 7.396 1.00 96.44 79 THR A CA 1
ATOM 659 C C . THR A 1 79 ? -11.580 9.277 5.937 1.00 96.44 79 THR A C 1
ATOM 661 O O . THR A 1 79 ? -11.868 8.264 5.297 1.00 96.44 79 THR A O 1
ATOM 664 N N . PRO A 1 80 ? -11.632 10.496 5.366 1.00 96.25 80 PRO A N 1
ATOM 665 C CA . PRO A 1 80 ? -11.954 10.728 3.951 1.00 96.25 80 PRO A CA 1
ATOM 666 C C . PRO A 1 80 ? -11.016 9.987 2.985 1.00 96.25 80 PRO A C 1
ATOM 668 O O . PRO A 1 80 ? -9.857 9.726 3.310 1.00 96.25 80 PRO A O 1
ATOM 671 N N . LEU A 1 81 ? -11.502 9.616 1.793 1.00 95.44 81 LEU A N 1
ATOM 672 C CA . 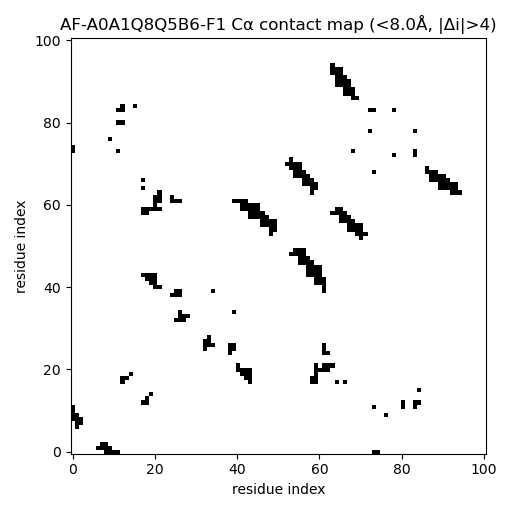LEU A 1 81 ? -10.687 8.851 0.835 1.00 95.44 81 LEU A CA 1
ATOM 673 C C . LEU A 1 81 ? -9.493 9.662 0.328 1.00 95.44 81 LEU A C 1
ATOM 675 O O . LEU A 1 81 ? -8.417 9.103 0.150 1.00 95.44 81 LEU A O 1
ATOM 679 N N . GLU A 1 82 ? -9.673 10.964 0.155 1.00 95.88 82 GLU A N 1
ATOM 680 C CA . GLU A 1 82 ? -8.665 11.906 -0.321 1.00 95.88 82 GLU A CA 1
ATOM 681 C C . GLU A 1 82 ? -7.525 12.029 0.695 1.00 95.88 82 GLU A C 1
ATOM 683 O O . GLU A 1 82 ? -6.352 11.949 0.339 1.00 95.88 82 GLU A O 1
ATOM 688 N N . GLN A 1 83 ? -7.868 12.134 1.983 1.00 96.31 83 GLN A N 1
ATOM 689 C CA . GLN A 1 83 ? -6.890 12.151 3.072 1.00 96.31 83 GLN A CA 1
ATOM 690 C C . GLN A 1 83 ? -6.140 10.815 3.170 1.00 96.31 83 GLN A C 1
ATOM 692 O O . GLN A 1 83 ? -4.923 10.795 3.344 1.00 96.31 83 GLN A O 1
ATOM 697 N N . LEU A 1 84 ? -6.851 9.694 3.017 1.00 96.88 84 LEU A N 1
ATOM 698 C CA . LEU A 1 84 ? -6.245 8.364 2.991 1.00 96.88 84 LEU A CA 1
ATOM 699 C C . 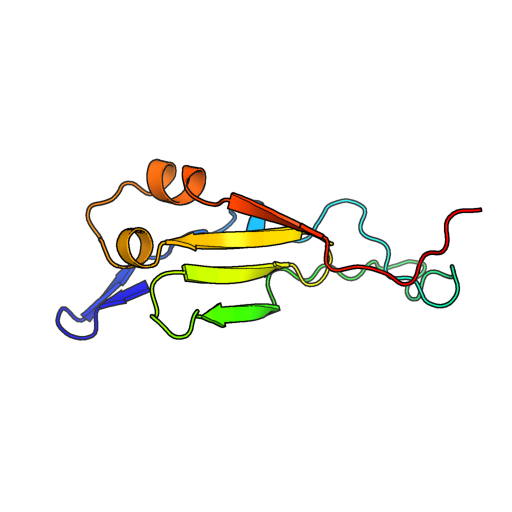LEU A 1 84 ? -5.269 8.225 1.812 1.00 96.88 84 LEU A C 1
ATOM 701 O O . LEU A 1 84 ? -4.158 7.735 1.997 1.00 96.88 84 LEU A O 1
ATOM 705 N N . GLN A 1 85 ? -5.645 8.682 0.618 1.00 96.81 85 GLN A N 1
ATOM 706 C CA . GLN A 1 85 ? -4.782 8.669 -0.568 1.00 96.81 85 GLN A CA 1
ATOM 707 C C . GLN A 1 85 ? -3.539 9.548 -0.378 1.00 96.81 85 GLN A C 1
ATOM 709 O O . GLN A 1 85 ? -2.427 9.090 -0.628 1.00 96.81 85 GLN A O 1
ATOM 714 N N . ALA A 1 86 ? -3.707 10.765 0.147 1.00 97.19 86 ALA A N 1
ATOM 715 C CA . ALA A 1 86 ? -2.607 11.690 0.424 1.00 97.19 86 ALA A CA 1
ATOM 716 C C . ALA A 1 86 ? -1.625 11.173 1.492 1.00 97.19 86 ALA A C 1
ATOM 718 O O . ALA A 1 86 ? -0.473 11.595 1.527 1.00 97.19 86 ALA A O 1
ATOM 719 N N . SER A 1 87 ? -2.062 10.250 2.355 1.00 97.38 87 SER A N 1
ATOM 720 C CA . SER A 1 87 ? -1.209 9.652 3.388 1.00 97.38 87 SER A CA 1
ATOM 721 C C . SER A 1 87 ? -0.234 8.594 2.863 1.00 97.38 87 SER A C 1
ATOM 723 O O . SER A 1 87 ? 0.698 8.226 3.580 1.00 97.38 87 SER A O 1
ATOM 725 N N . VAL A 1 88 ? -0.413 8.115 1.626 1.00 97.38 88 VAL A N 1
ATOM 726 C CA . VAL A 1 88 ? 0.498 7.148 1.003 1.00 97.38 88 VAL A CA 1
ATOM 727 C C . VAL A 1 88 ? 1.883 7.767 0.839 1.00 97.38 88 VAL A C 1
ATOM 729 O O . VAL A 1 88 ? 2.031 8.799 0.188 1.00 97.38 88 VAL A O 1
ATOM 732 N N . GLN A 1 89 ? 2.904 7.100 1.374 1.00 97.00 89 GLN A N 1
ATOM 733 C CA . GLN A 1 89 ? 4.294 7.539 1.261 1.00 97.00 89 GLN A CA 1
ATOM 734 C C . GLN A 1 89 ? 5.049 6.684 0.251 1.00 97.00 89 GLN A C 1
ATOM 736 O O . GLN A 1 89 ? 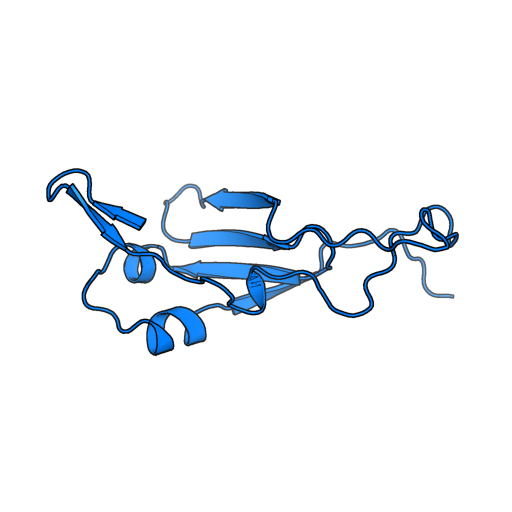4.926 5.462 0.250 1.00 97.00 89 GLN A O 1
ATOM 741 N N . HIS A 1 90 ? 5.863 7.322 -0.585 1.00 94.44 90 HIS A N 1
ATOM 742 C CA . HIS A 1 90 ? 6.880 6.650 -1.387 1.00 94.44 90 HIS A CA 1
ATOM 743 C C . HIS A 1 90 ? 8.178 6.579 -0.579 1.00 94.44 90 HIS A C 1
ATOM 745 O O . HIS A 1 90 ? 8.720 7.619 -0.212 1.00 94.44 90 HIS A O 1
ATOM 751 N N . ILE A 1 91 ? 8.672 5.372 -0.300 1.00 94.19 91 ILE A N 1
ATOM 752 C CA . ILE A 1 91 ? 9.813 5.165 0.610 1.00 94.19 91 ILE A CA 1
ATOM 753 C C . ILE A 1 91 ? 11.066 4.613 -0.074 1.00 94.19 91 ILE A C 1
ATOM 755 O O . ILE A 1 91 ? 12.082 4.417 0.587 1.00 94.19 91 ILE A O 1
ATOM 759 N N . GLY A 1 92 ? 11.020 4.350 -1.380 1.00 88.44 92 GLY A N 1
ATOM 760 C CA . GLY A 1 92 ? 12.199 3.920 -2.121 1.00 88.44 92 GLY A CA 1
ATOM 761 C C . GLY A 1 92 ? 11.892 3.122 -3.376 1.00 88.44 92 GLY A C 1
ATOM 762 O O . GLY A 1 92 ? 10.740 2.913 -3.747 1.00 88.44 92 GLY A O 1
ATOM 763 N N . SER A 1 93 ? 12.966 2.655 -4.008 1.00 82.12 93 SER A N 1
ATOM 764 C CA . SER A 1 93 ? 12.926 1.846 -5.219 1.00 82.12 93 SER A CA 1
ATOM 765 C C . SER A 1 93 ? 13.287 0.391 -4.908 1.00 82.12 93 SER A C 1
ATOM 767 O O . SER A 1 93 ? 14.281 0.128 -4.232 1.00 82.12 93 SER A O 1
ATOM 769 N N . LYS A 1 94 ? 12.524 -0.567 -5.436 1.00 70.19 94 LYS A N 1
ATOM 770 C CA . LYS A 1 94 ? 12.946 -1.958 -5.593 1.00 70.19 94 LYS A CA 1
ATOM 771 C C . LYS A 1 94 ? 14.134 -1.935 -6.548 1.00 70.19 94 LYS A C 1
ATOM 773 O O . LYS A 1 94 ? 13.960 -1.680 -7.739 1.00 70.19 94 LYS A O 1
ATOM 778 N N . GLY A 1 95 ? 15.332 -2.124 -6.002 1.00 60.91 95 GLY A N 1
ATOM 779 C CA . GLY A 1 95 ? 16.561 -2.135 -6.782 1.00 60.91 95 GLY A CA 1
ATOM 780 C C . GLY A 1 95 ? 16.446 -3.069 -7.985 1.00 60.91 95 GLY A C 1
ATOM 781 O O . GLY A 1 95 ? 15.862 -4.149 -7.913 1.00 60.91 95 GLY A O 1
ATOM 782 N N . ASN A 1 96 ? 16.999 -2.624 -9.100 1.00 53.53 96 ASN A N 1
ATOM 783 C CA . ASN A 1 96 ? 17.249 -3.419 -10.284 1.00 53.53 96 ASN A CA 1
ATOM 784 C C . ASN A 1 96 ? 18.761 -3.610 -10.405 1.00 53.53 96 ASN A C 1
ATOM 786 O O . ASN A 1 96 ? 19.530 -2.727 -10.031 1.00 53.53 96 ASN A O 1
ATOM 790 N N . THR A 1 97 ? 19.181 -4.762 -10.920 1.00 45.94 97 THR A N 1
ATOM 791 C CA . THR A 1 97 ? 20.572 -5.032 -11.288 1.00 45.94 97 THR A CA 1
ATOM 792 C C . THR A 1 97 ? 20.949 -4.112 -12.450 1.00 45.94 97 THR A C 1
ATOM 794 O O . THR A 1 97 ? 20.873 -4.494 -13.609 1.00 45.94 97 THR A O 1
ATOM 797 N N . HIS A 1 98 ? 21.274 -2.861 -12.151 1.00 48.75 98 HIS A N 1
ATOM 798 C CA . HIS A 1 98 ? 21.867 -1.916 -13.081 1.00 48.75 98 HIS A CA 1
ATOM 799 C C . HIS A 1 98 ? 23.134 -1.393 -12.414 1.00 48.75 98 HIS A C 1
ATOM 801 O O . HIS A 1 98 ? 23.071 -0.662 -11.429 1.00 48.75 98 HIS A O 1
ATOM 807 N N . HIS A 1 99 ? 24.285 -1.814 -12.934 1.00 36.16 99 HIS A N 1
ATOM 808 C CA . HIS A 1 99 ? 25.501 -1.026 -12.809 1.00 36.16 99 HIS A CA 1
ATOM 809 C C . HIS A 1 99 ? 25.325 0.198 -13.717 1.00 36.16 99 HIS A C 1
ATOM 811 O O . HIS A 1 99 ? 25.015 0.040 -14.902 1.00 36.16 99 HIS A O 1
ATOM 817 N N . GLU A 1 100 ? 25.456 1.401 -13.161 1.00 30.59 100 GLU A N 1
ATOM 818 C CA . GLU A 1 100 ? 25.774 2.582 -13.969 1.00 30.59 100 GLU A CA 1
ATOM 819 C C . GLU A 1 100 ? 27.239 2.490 -14.441 1.00 30.59 100 GLU A C 1
ATOM 821 O O . GLU A 1 100 ? 28.055 1.889 -13.729 1.00 30.59 100 GLU A O 1
ATOM 826 N N . PRO A 1 101 ? 27.557 3.007 -15.642 1.00 40.62 101 PRO A N 1
ATOM 827 C CA . PRO A 1 101 ? 28.927 3.100 -16.145 1.00 40.62 101 PRO A CA 1
ATOM 828 C C . PRO A 1 101 ? 29.803 4.065 -15.334 1.00 40.62 101 PRO A C 1
ATOM 830 O O . PRO A 1 101 ? 29.259 5.030 -14.751 1.00 40.62 101 PRO A O 1
#

Solvent-accessible surface area (backbone atoms only — not comparable to full-atom values): 6264 Å² total; per-residue (Å²): 80,74,41,85,87,81,70,46,74,47,91,69,67,74,91,32,75,74,44,36,48,40,87,87,50,76,61,62,58,94,92,36,65,78,49,88,90,61,71,77,77,37,32,58,73,54,71,49,65,43,96,86,57,52,40,37,37,37,25,19,60,30,46,44,53,32,33,37,37,56,38,65,58,66,68,38,87,79,60,53,69,66,60,53,55,69,56,52,39,82,79,48,65,61,82,68,102,65,84,79,134

Radius of gyration: 16.37 Å; Cα contacts (8 Å, |Δi|>4): 157; chains: 1; bounding box: 49×22×44 Å

Mean predicted aligned error: 6.39 Å

Sequence (101 aa):
MYNMKTKKFRRVLDRHYSTQDFPGFVFEIDNKPVFKDRPIRIGADGIALSADRLTLYYFQVTGRNLYTIDTALLRDFHTPLEQLQASVQHIGSKGNTHHEP

Nearest PDB structures (foldseek):
  2qe8-assembly1_A  TM=8.197E-01  e=5.735E-03  Trichormus variabilis ATCC 29413
  7asd-assembly1_AA  TM=8.265E-01  e=6.435E-03  Apis mellifera
  2vdu-assembly3_D  TM=5.570E-01  e=3.412E-01  Saccharomyces cerevisiae
  2vdu-assembly2_B  TM=5.244E-01  e=3.221E-01  Saccharomyces cerevisiae
  7mq9-assembly1_LS  TM=4.124E-01  e=1.078E+00  Homo sapiens